Protein AF-A0A852TVV7-F1 (afdb_monomer_lite)

Organism: NCBI:txid687207

Structure (mmCIF, N/CA/C/O backbone):
data_AF-A0A852TVV7-F1
#
_entry.id   AF-A0A852TVV7-F1
#
loop_
_atom_site.group_PDB
_atom_site.id
_atom_site.type_symbol
_atom_site.label_atom_id
_atom_site.label_alt_id
_atom_site.label_comp_id
_atom_site.label_asym_id
_atom_site.label_entity_id
_atom_site.label_seq_id
_atom_site.pdbx_PDB_ins_code
_atom_site.Cartn_x
_atom_site.Cartn_y
_atom_site.Cartn_z
_atom_site.occupancy
_atom_site.B_iso_or_equiv
_atom_site.auth_seq_id
_atom_site.auth_comp_id
_atom_site.auth_asym_id
_atom_site.auth_atom_id
_atom_site.pdbx_PDB_model_num
ATOM 1 N N . MET A 1 1 ? 0.464 10.307 33.528 1.00 54.81 1 MET A N 1
ATOM 2 C CA . MET A 1 1 ? 0.464 10.301 32.051 1.00 54.81 1 MET A CA 1
ATOM 3 C C . MET A 1 1 ? -0.877 9.767 31.585 1.00 54.81 1 MET A C 1
ATOM 5 O O . MET A 1 1 ? -1.175 8.625 31.907 1.00 54.81 1 MET A O 1
ATOM 9 N N . SER A 1 2 ? -1.679 10.564 30.884 1.00 69.50 2 SER A N 1
ATOM 10 C CA . SER A 1 2 ? -2.879 10.058 30.203 1.00 69.50 2 SER A CA 1
ATOM 11 C C . SER A 1 2 ? -2.485 9.553 28.816 1.00 69.50 2 SER A C 1
ATOM 13 O O . SER A 1 2 ? -1.662 10.186 28.153 1.00 69.50 2 SER A O 1
ATOM 15 N N . ALA A 1 3 ? -3.024 8.408 28.398 1.00 77.69 3 ALA A N 1
ATOM 16 C CA . ALA A 1 3 ? -2.823 7.897 27.047 1.00 77.69 3 ALA A CA 1
ATOM 17 C C . ALA A 1 3 ? -3.586 8.771 26.040 1.00 77.69 3 ALA A C 1
ATOM 19 O O . ALA A 1 3 ? -4.699 9.213 26.324 1.00 77.69 3 ALA A O 1
ATOM 20 N N . GLN A 1 4 ? -2.978 9.025 24.882 1.00 78.44 4 GLN A N 1
ATOM 21 C CA . GLN A 1 4 ? -3.667 9.665 23.763 1.00 78.44 4 GLN A CA 1
ATOM 22 C C . GLN A 1 4 ? -4.663 8.670 23.142 1.00 78.44 4 GLN A C 1
ATOM 24 O O . GLN A 1 4 ? -4.359 7.472 23.112 1.00 78.44 4 GLN A O 1
ATOM 29 N N . PRO A 1 5 ? -5.828 9.132 22.654 1.00 82.81 5 PRO A N 1
ATOM 30 C CA . PRO A 1 5 ? -6.754 8.273 21.929 1.00 82.81 5 PRO A CA 1
ATOM 31 C C . PRO A 1 5 ? -6.090 7.748 20.651 1.00 82.81 5 PRO A C 1
ATOM 33 O O . PRO A 1 5 ? -5.390 8.484 19.953 1.00 82.81 5 PRO A O 1
ATOM 36 N N . VAL A 1 6 ? -6.285 6.461 20.369 1.00 86.06 6 VAL A N 1
ATOM 37 C CA . VAL A 1 6 ? -5.860 5.849 19.106 1.00 86.06 6 VAL A CA 1
ATOM 38 C C . VAL A 1 6 ? -6.893 6.136 18.012 1.00 86.06 6 VAL A C 1
ATOM 40 O O . VAL A 1 6 ? -8.076 6.241 18.333 1.00 86.06 6 VAL A O 1
ATOM 43 N N . PRO A 1 7 ? -6.476 6.258 16.740 1.00 88.81 7 PRO A N 1
ATOM 44 C CA . PRO A 1 7 ? -7.407 6.439 15.632 1.00 88.81 7 PRO A CA 1
ATOM 45 C C . PRO A 1 7 ? -8.342 5.239 15.472 1.00 88.81 7 PRO A C 1
ATOM 47 O O . PRO A 1 7 ? -7.911 4.093 15.616 1.00 88.81 7 PRO A O 1
ATOM 50 N N . ASP A 1 8 ? -9.591 5.494 15.085 1.00 87.81 8 ASP A N 1
ATOM 51 C CA . ASP A 1 8 ? -10.612 4.446 14.940 1.00 87.81 8 ASP A CA 1
ATOM 52 C C . ASP A 1 8 ? -10.242 3.405 13.876 1.00 87.81 8 ASP A C 1
ATOM 54 O O . ASP A 1 8 ? -10.507 2.217 14.042 1.00 87.81 8 ASP A O 1
ATOM 58 N N . TRP A 1 9 ? -9.545 3.820 12.814 1.00 90.69 9 TRP A N 1
ATOM 59 C CA . TRP A 1 9 ? -9.098 2.917 11.750 1.00 90.69 9 TRP A CA 1
ATOM 60 C C . TRP A 1 9 ? -8.033 1.906 12.190 1.00 90.69 9 TRP A C 1
ATOM 62 O O . TRP A 1 9 ? -7.721 0.985 11.435 1.00 90.69 9 TRP A O 1
ATOM 72 N N . LEU A 1 10 ? -7.465 2.043 13.395 1.00 90.38 10 LEU A N 1
ATOM 73 C CA . LEU A 1 10 ? -6.536 1.055 13.948 1.00 90.38 10 LEU A CA 1
ATOM 74 C C . LEU A 1 10 ? -7.250 -0.264 14.294 1.00 90.38 10 LEU A C 1
ATOM 76 O O . LEU A 1 10 ? -6.608 -1.311 14.374 1.00 90.38 10 LEU A O 1
ATOM 80 N N . VAL A 1 11 ? -8.571 -0.216 14.495 1.00 90.25 11 VAL A N 1
ATOM 81 C CA . VAL A 1 11 ? -9.415 -1.388 14.727 1.00 90.25 11 VAL A CA 1
ATOM 82 C C . VAL A 1 11 ? -10.170 -1.702 13.433 1.00 90.25 11 VAL A C 1
ATOM 84 O O . VAL A 1 11 ? -11.026 -0.918 13.023 1.00 90.25 11 VAL A O 1
ATOM 87 N N . PRO A 1 12 ? -9.872 -2.824 12.757 1.00 89.38 12 PRO A N 1
ATOM 88 C CA . PRO A 1 12 ? -10.536 -3.148 11.505 1.00 89.38 12 PRO A CA 1
ATOM 89 C C . PRO A 1 12 ? -12.023 -3.484 11.718 1.00 89.38 12 PRO A C 1
ATOM 91 O O . PRO A 1 12 ? -12.371 -4.114 12.723 1.00 89.38 12 PRO A O 1
ATOM 94 N N . PRO A 1 13 ? -12.903 -3.120 10.764 1.00 92.12 13 PRO A N 1
ATOM 95 C CA . PRO A 1 13 ? -14.281 -3.592 10.735 1.00 92.12 13 PRO A CA 1
ATOM 96 C C . PRO A 1 13 ? -14.352 -5.128 10.696 1.00 92.12 13 PRO A C 1
ATOM 98 O O . PRO A 1 13 ? -13.431 -5.759 10.171 1.00 92.12 13 PRO A O 1
ATOM 101 N N . PRO A 1 14 ? -15.452 -5.747 11.167 1.00 93.19 14 PRO A N 1
ATOM 102 C CA . PRO A 1 14 ? -15.617 -7.204 11.142 1.00 93.19 14 PRO A CA 1
ATOM 103 C C . PRO A 1 14 ? -15.463 -7.824 9.746 1.00 93.19 14 PRO A C 1
ATOM 105 O O . PRO A 1 14 ? -14.847 -8.877 9.612 1.00 93.19 14 PRO A O 1
ATOM 108 N N . ASP A 1 15 ? -15.968 -7.139 8.716 1.00 94.25 15 ASP A N 1
ATOM 109 C CA . ASP A 1 15 ? -15.887 -7.568 7.312 1.00 94.25 15 ASP A CA 1
ATOM 110 C C . ASP A 1 15 ? -14.629 -7.037 6.591 1.00 94.25 15 ASP A C 1
ATOM 112 O O . ASP A 1 15 ? -14.444 -7.246 5.391 1.00 94.25 15 ASP A O 1
ATOM 116 N N . GLY A 1 16 ? -13.745 -6.353 7.326 1.00 94.62 16 GLY A N 1
ATOM 117 C CA . GLY A 1 16 ? -12.567 -5.675 6.798 1.00 94.62 16 GLY A CA 1
ATOM 118 C C . GLY A 1 16 ? -12.875 -4.347 6.101 1.00 94.62 16 GLY A C 1
ATOM 119 O O . GLY A 1 16 ? -14.021 -3.940 5.926 1.00 94.62 16 GLY A O 1
ATOM 120 N N . PHE A 1 17 ? -11.810 -3.650 5.708 1.00 94.81 17 PHE A N 1
ATOM 121 C CA . PHE A 1 17 ? -11.896 -2.400 4.959 1.00 94.81 17 PHE A CA 1
ATOM 122 C C . PHE A 1 17 ? -12.186 -2.645 3.475 1.00 94.81 17 PHE A C 1
ATOM 124 O O . PHE A 1 17 ? -11.590 -3.505 2.811 1.00 94.81 17 PHE A O 1
ATOM 131 N N . THR A 1 18 ? -13.061 -1.822 2.919 1.00 94.31 18 THR A N 1
ATOM 132 C CA . THR A 1 18 ? -13.318 -1.725 1.483 1.00 94.31 18 THR A CA 1
ATOM 133 C C . THR A 1 18 ? -12.357 -0.734 0.818 1.00 94.31 18 THR A C 1
ATOM 135 O O . THR A 1 18 ? -11.528 -0.101 1.474 1.00 94.31 18 THR A O 1
ATOM 138 N N . ALA A 1 19 ? -12.412 -0.634 -0.513 1.00 92.38 19 ALA A N 1
ATOM 139 C CA . ALA A 1 19 ? -11.660 0.393 -1.233 1.00 92.38 19 ALA A CA 1
ATOM 140 C C . ALA A 1 19 ? -12.193 1.801 -0.913 1.00 92.38 19 ALA A C 1
ATOM 142 O O . ALA A 1 19 ? -11.400 2.688 -0.621 1.00 92.38 19 ALA A O 1
ATOM 143 N N . ASP A 1 20 ? -13.518 1.965 -0.870 1.00 93.88 20 ASP A N 1
ATOM 144 C CA . ASP A 1 20 ? -14.176 3.244 -0.575 1.00 93.88 20 ASP A CA 1
ATOM 145 C C . ASP A 1 20 ? -13.861 3.763 0.835 1.00 93.88 20 ASP A C 1
ATOM 147 O O . ASP A 1 20 ? -13.833 4.974 1.057 1.00 93.88 20 ASP A O 1
ATOM 151 N N . ASP A 1 21 ? -13.618 2.865 1.796 1.00 92.69 21 ASP A N 1
ATOM 152 C CA . ASP A 1 21 ? -13.190 3.266 3.138 1.00 92.69 21 ASP A CA 1
ATOM 153 C C . ASP A 1 21 ? -11.832 3.971 3.082 1.00 92.69 21 ASP A C 1
ATOM 155 O O . ASP A 1 21 ? -11.652 5.012 3.710 1.00 92.69 21 ASP A O 1
ATOM 159 N N . LEU A 1 2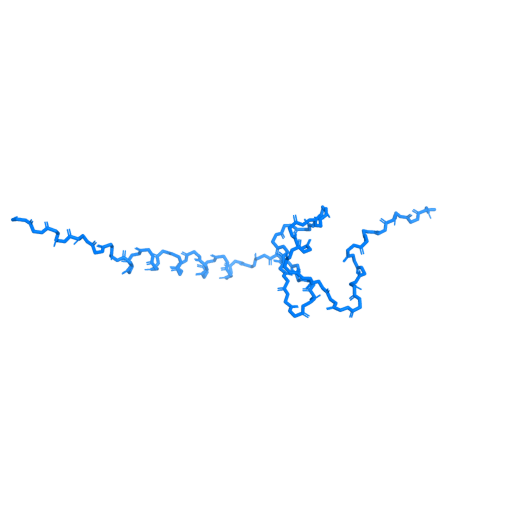2 ? -10.895 3.461 2.274 1.00 91.81 22 LEU A N 1
ATOM 160 C CA . LEU A 1 22 ? -9.548 4.022 2.142 1.00 91.81 22 LEU A CA 1
ATOM 161 C C . LEU A 1 22 ? -9.569 5.482 1.657 1.00 91.81 22 LEU A C 1
ATOM 163 O O . LEU A 1 22 ? -8.745 6.276 2.101 1.00 91.81 22 LEU A O 1
ATOM 167 N N . ASP A 1 23 ? -10.536 5.842 0.809 1.00 89.62 23 ASP A N 1
ATOM 168 C CA . ASP A 1 23 ? -10.715 7.206 0.293 1.00 89.62 23 ASP A CA 1
ATOM 169 C C . ASP A 1 23 ? -11.298 8.182 1.332 1.00 89.62 23 ASP A C 1
ATOM 171 O O . ASP A 1 23 ? -11.203 9.400 1.168 1.00 89.62 23 ASP A O 1
ATOM 175 N N . ARG A 1 24 ? -11.935 7.664 2.390 1.00 90.94 24 ARG A N 1
ATOM 176 C CA . ARG A 1 24 ? -12.663 8.455 3.399 1.00 90.94 24 ARG A CA 1
ATOM 177 C C . ARG A 1 24 ? -11.970 8.497 4.757 1.00 90.94 24 ARG A C 1
ATOM 179 O O . ARG A 1 24 ? -12.287 9.373 5.561 1.00 90.94 24 ARG A O 1
ATOM 186 N N . LEU A 1 25 ? -11.071 7.552 5.032 1.00 92.00 25 LEU A N 1
ATOM 187 C CA . LEU A 1 25 ? -10.386 7.446 6.314 1.00 92.00 25 LEU A CA 1
ATOM 188 C C . LEU A 1 25 ? -9.482 8.667 6.565 1.00 92.00 25 LEU A C 1
ATOM 190 O O . LEU A 1 25 ? -8.576 8.939 5.772 1.00 92.00 25 LEU A O 1
ATOM 194 N N . PRO A 1 26 ? -9.692 9.400 7.674 1.00 89.75 26 PRO A N 1
ATOM 195 C CA . PRO A 1 26 ? -8.880 10.561 7.995 1.00 89.75 26 PRO A CA 1
ATOM 196 C C . PRO A 1 26 ? -7.497 10.139 8.497 1.00 89.75 26 PRO A C 1
ATOM 198 O O . PRO A 1 26 ? -7.336 9.099 9.141 1.00 89.75 26 PRO A O 1
ATOM 201 N N . ASP A 1 27 ? -6.504 10.987 8.237 1.00 89.69 27 ASP A N 1
ATOM 202 C CA . ASP A 1 27 ? -5.166 10.906 8.835 1.00 89.69 27 ASP A CA 1
ATOM 203 C C . ASP A 1 27 ? -4.451 9.554 8.651 1.00 89.69 27 ASP A C 1
ATOM 205 O O . ASP A 1 27 ? -3.648 9.134 9.490 1.00 89.69 27 ASP A O 1
ATOM 209 N N . LEU A 1 28 ? -4.718 8.861 7.538 1.00 91.44 28 LEU A N 1
ATOM 210 C CA . LEU A 1 28 ? -3.974 7.658 7.186 1.00 91.44 28 LEU A CA 1
ATOM 211 C C . LEU A 1 28 ? -2.501 7.984 6.908 1.00 91.44 28 LEU A C 1
ATOM 213 O O . LEU A 1 28 ? -2.195 8.977 6.235 1.00 91.44 28 LEU A O 1
ATOM 217 N N . PRO A 1 29 ? -1.566 7.118 7.341 1.00 90.88 29 PRO A N 1
ATOM 218 C CA . PRO A 1 29 ? -0.182 7.220 6.920 1.00 90.88 29 PRO A CA 1
ATOM 219 C C . PRO A 1 29 ? -0.063 7.269 5.385 1.00 90.88 29 PRO A C 1
ATOM 221 O O . PRO A 1 29 ? -0.803 6.570 4.679 1.00 90.88 29 PRO A O 1
ATOM 224 N N . PRO A 1 30 ? 0.886 8.046 4.836 1.00 88.06 30 PRO A N 1
ATOM 225 C CA . PRO A 1 30 ? 1.125 8.078 3.401 1.00 88.06 30 PRO A CA 1
ATOM 226 C C . PRO A 1 30 ? 1.382 6.680 2.837 1.00 88.06 30 PRO A C 1
ATOM 228 O O . PRO A 1 30 ? 2.038 5.852 3.471 1.00 88.06 30 PRO A O 1
ATOM 231 N N . HIS A 1 31 ? 0.905 6.441 1.616 1.00 89.31 31 HIS A N 1
ATOM 232 C CA . HIS A 1 31 ? 1.050 5.154 0.930 1.00 89.31 31 HIS A CA 1
ATOM 233 C C . HIS A 1 31 ? 0.435 3.963 1.689 1.00 89.31 31 HIS A C 1
ATOM 235 O O . HIS A 1 31 ? 0.927 2.840 1.568 1.00 89.31 31 HIS A O 1
ATOM 241 N N . THR A 1 32 ? -0.641 4.193 2.447 1.00 94.06 32 THR A N 1
ATOM 242 C CA . THR A 1 32 ? -1.465 3.099 2.975 1.00 94.06 32 THR A CA 1
ATOM 243 C C . THR A 1 32 ? -2.130 2.357 1.820 1.00 94.06 32 THR A C 1
ATOM 245 O O . THR A 1 32 ? -2.663 2.962 0.892 1.00 94.06 32 THR A O 1
ATOM 248 N N . GLN A 1 33 ? -2.083 1.032 1.874 1.00 93.62 33 GLN A N 1
ATOM 249 C CA . GLN A 1 33 ? -2.724 0.146 0.915 1.00 93.62 33 GLN A CA 1
ATOM 250 C C . GLN A 1 33 ? -3.746 -0.731 1.621 1.00 93.62 33 GLN A C 1
ATOM 252 O O . GLN A 1 33 ? -3.622 -1.019 2.809 1.00 93.62 33 GLN A O 1
ATOM 257 N N . ARG A 1 34 ? -4.728 -1.199 0.856 1.00 93.88 34 ARG A N 1
ATOM 258 C CA . ARG A 1 34 ? -5.727 -2.160 1.315 1.00 93.88 34 ARG A CA 1
ATOM 259 C C . ARG A 1 34 ? -5.517 -3.495 0.612 1.00 93.88 34 ARG A C 1
ATOM 261 O O . ARG A 1 34 ? -5.698 -3.583 -0.604 1.00 93.88 34 ARG A O 1
ATOM 268 N N . ILE A 1 35 ? -5.188 -4.528 1.379 1.00 94.06 35 ILE A N 1
ATOM 269 C CA . ILE A 1 35 ? -5.002 -5.901 0.893 1.00 94.06 35 ILE A CA 1
ATOM 270 C C . ILE A 1 35 ? -5.914 -6.804 1.716 1.00 94.06 35 ILE A C 1
ATOM 272 O O . ILE A 1 35 ? -5.821 -6.811 2.938 1.00 94.06 35 ILE A O 1
ATOM 276 N N . ASP A 1 36 ? -6.828 -7.512 1.049 1.00 92.25 36 ASP A N 1
ATOM 277 C CA . ASP A 1 36 ? -7.742 -8.484 1.670 1.00 92.25 36 ASP A CA 1
ATOM 278 C C . ASP A 1 36 ? -8.476 -7.962 2.921 1.00 92.25 36 ASP A C 1
ATOM 280 O O . ASP A 1 36 ? -8.579 -8.636 3.940 1.00 92.25 36 ASP A O 1
ATOM 284 N N . GLY A 1 37 ? -8.957 -6.716 2.870 1.00 92.44 37 GLY A N 1
ATOM 285 C CA . GLY A 1 37 ? -9.672 -6.089 3.988 1.00 92.44 37 GLY A CA 1
ATOM 286 C C . GLY A 1 37 ? -8.778 -5.527 5.100 1.00 92.44 37 GLY A C 1
ATOM 287 O O . GLY A 1 37 ? -9.286 -4.908 6.029 1.00 92.44 37 GLY A O 1
ATOM 288 N N . SER A 1 38 ? -7.458 -5.682 5.000 1.00 92.38 38 SER A N 1
ATOM 289 C CA . SER A 1 38 ? -6.483 -5.162 5.964 1.00 92.38 38 SER A CA 1
ATOM 290 C C . SER A 1 38 ? -5.752 -3.930 5.431 1.00 92.38 38 SER A C 1
ATOM 292 O O . SER A 1 38 ? -5.444 -3.842 4.239 1.00 92.38 38 SER A O 1
ATOM 294 N N . LEU A 1 39 ? -5.430 -2.994 6.329 1.00 94.25 39 LEU A N 1
ATOM 295 C CA . LEU A 1 39 ? -4.562 -1.858 6.020 1.00 94.25 39 LEU A CA 1
ATOM 296 C C . LEU A 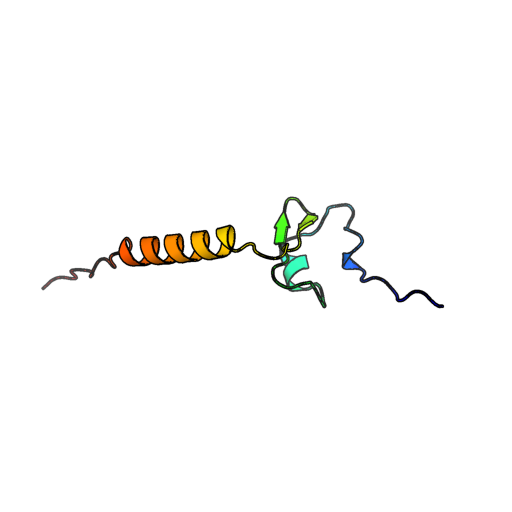1 39 ? -3.092 -2.265 6.143 1.00 94.25 39 LEU A C 1
ATOM 298 O O . LEU A 1 39 ? -2.662 -2.813 7.158 1.00 94.25 39 LEU A O 1
ATOM 302 N N . VAL A 1 40 ? -2.320 -1.973 5.102 1.00 93.44 40 VAL A N 1
ATOM 303 C CA . VAL A 1 40 ? -0.879 -2.210 5.026 1.00 93.44 40 VAL A CA 1
ATOM 304 C C . VAL A 1 40 ? -0.174 -0.874 4.863 1.00 93.44 40 VAL A C 1
ATOM 306 O O . VAL A 1 40 ? -0.455 -0.112 3.938 1.00 93.44 40 VAL A O 1
ATOM 309 N N . PHE A 1 41 ? 0.766 -0.602 5.763 1.00 91.62 41 PHE A N 1
ATOM 310 C CA . PHE A 1 41 ? 1.521 0.645 5.788 1.00 91.62 41 PHE A CA 1
ATOM 311 C C . PHE A 1 41 ? 2.888 0.467 5.140 1.00 91.62 41 PHE A C 1
ATOM 313 O O . PHE A 1 41 ? 3.543 -0.570 5.286 1.00 91.62 41 PHE A O 1
ATOM 320 N N . ALA A 1 42 ? 3.340 1.504 4.442 1.00 90.00 42 ALA A N 1
ATOM 321 C CA . ALA A 1 42 ? 4.664 1.500 3.853 1.00 90.00 42 ALA A CA 1
ATOM 322 C C . ALA A 1 42 ? 5.751 1.444 4.940 1.00 90.00 42 ALA A C 1
ATOM 324 O O . ALA A 1 42 ? 5.771 2.230 5.886 1.00 90.00 42 ALA A O 1
ATOM 325 N N . SER A 1 43 ? 6.697 0.525 4.767 1.00 85.12 43 SER A N 1
ATOM 326 C CA . SER A 1 43 ? 7.957 0.523 5.511 1.00 85.12 43 SER A CA 1
ATOM 327 C C . SER A 1 43 ? 8.946 1.504 4.862 1.00 85.12 43 SER A C 1
ATOM 329 O O . SER A 1 43 ? 8.855 1.729 3.648 1.00 85.12 43 SER A O 1
ATOM 331 N N . PRO A 1 44 ? 9.921 2.067 5.605 1.00 88.12 44 PRO A N 1
ATOM 332 C CA . PRO A 1 44 ? 10.987 2.868 5.012 1.00 88.12 44 PRO A CA 1
ATOM 333 C C . PRO A 1 44 ? 11.650 2.162 3.821 1.00 88.12 44 PRO A C 1
ATOM 335 O O . PRO A 1 44 ? 12.111 1.020 3.920 1.00 88.12 44 PRO A O 1
ATOM 338 N N . GLN A 1 45 ? 11.708 2.846 2.676 1.00 89.12 45 GLN A N 1
ATOM 339 C CA . GLN A 1 45 ? 12.271 2.271 1.459 1.00 89.12 45 GLN A CA 1
ATOM 340 C C . GLN A 1 45 ? 13.799 2.194 1.552 1.00 89.12 45 GLN A C 1
ATOM 342 O O . GLN A 1 45 ? 14.489 3.194 1.744 1.00 89.12 45 GLN A O 1
ATOM 347 N N . LYS A 1 46 ? 14.344 0.985 1.385 1.00 92.81 46 LYS A N 1
ATOM 348 C CA . LYS A 1 46 ? 15.796 0.758 1.343 1.00 92.81 46 LYS A CA 1
ATOM 349 C C . LYS A 1 46 ? 16.387 1.260 0.025 1.00 92.81 46 LYS A C 1
ATOM 351 O O . LYS A 1 46 ? 15.706 1.273 -0.999 1.00 92.81 46 LYS A O 1
ATOM 356 N N . LEU A 1 47 ? 17.691 1.551 0.020 1.00 95.44 47 LEU A N 1
ATOM 357 C CA . LEU A 1 47 ? 18.417 1.980 -1.184 1.00 95.44 47 LEU A CA 1
ATOM 358 C C . LEU A 1 47 ? 18.206 1.031 -2.374 1.00 95.44 47 LEU A C 1
ATOM 360 O O . LEU A 1 47 ? 17.954 1.489 -3.483 1.00 95.44 47 LEU A O 1
ATOM 364 N N . PHE A 1 48 ? 18.234 -0.284 -2.132 1.00 95.19 48 PHE A N 1
ATOM 365 C CA . PHE A 1 48 ? 17.960 -1.287 -3.165 1.00 95.19 48 PHE A CA 1
ATOM 366 C C . PHE A 1 48 ? 16.566 -1.126 -3.795 1.00 95.19 48 PHE A C 1
ATOM 368 O O . PHE A 1 48 ? 16.441 -1.184 -5.016 1.00 95.19 48 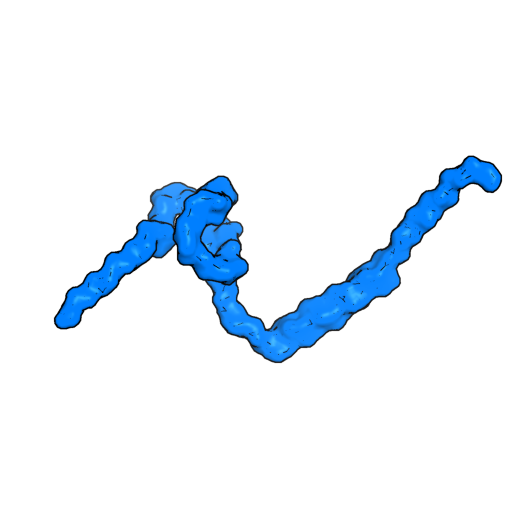PHE A O 1
ATOM 375 N N . HIS A 1 49 ? 15.527 -0.885 -2.985 1.00 92.94 49 HIS A N 1
ATOM 376 C CA . HIS A 1 49 ? 14.163 -0.677 -3.477 1.00 92.94 49 HIS A CA 1
ATOM 377 C C . HIS A 1 49 ? 14.084 0.586 -4.342 1.00 92.94 49 HIS A C 1
ATOM 379 O O . HIS A 1 49 ? 13.600 0.524 -5.470 1.00 92.94 49 HIS A O 1
ATOM 385 N N . MET A 1 50 ? 14.636 1.703 -3.855 1.00 94.25 50 MET A N 1
ATOM 386 C CA . MET A 1 50 ? 14.649 2.971 -4.593 1.00 94.25 50 MET A CA 1
ATOM 387 C C . MET A 1 50 ? 15.383 2.846 -5.934 1.00 94.25 50 MET A C 1
ATOM 389 O O . MET A 1 50 ? 14.863 3.273 -6.964 1.00 94.25 50 MET A O 1
ATOM 393 N N . LEU A 1 51 ? 16.562 2.211 -5.943 1.00 97.31 51 LEU A N 1
ATOM 394 C CA . LEU A 1 51 ? 17.345 2.007 -7.162 1.00 97.31 51 LEU A CA 1
ATOM 395 C C . LEU A 1 51 ? 16.617 1.093 -8.157 1.00 97.31 51 LEU A C 1
ATOM 397 O O . LEU A 1 51 ? 16.582 1.390 -9.350 1.00 97.31 51 LEU A O 1
ATOM 401 N N . THR A 1 52 ? 15.996 0.017 -7.668 1.00 97.62 52 THR A N 1
ATOM 402 C CA . THR A 1 52 ? 15.228 -0.920 -8.500 1.00 97.62 52 THR A CA 1
ATOM 403 C C . THR A 1 52 ? 14.054 -0.219 -9.179 1.00 97.62 52 THR A C 1
ATOM 405 O O . THR A 1 52 ? 13.924 -0.298 -10.398 1.00 97.62 52 THR A O 1
ATOM 408 N N . VAL A 1 53 ? 13.233 0.516 -8.418 1.00 95.88 53 VAL A N 1
ATOM 409 C CA . VAL A 1 53 ? 12.088 1.269 -8.959 1.00 95.88 53 VAL A CA 1
ATOM 410 C C . VAL A 1 53 ? 12.554 2.326 -9.962 1.00 95.88 53 VAL A C 1
ATOM 412 O O . VAL A 1 53 ? 11.946 2.477 -11.023 1.00 95.88 53 VAL A O 1
ATOM 415 N N . HIS A 1 54 ? 13.654 3.024 -9.667 1.00 97.00 54 HIS A N 1
ATOM 416 C CA . HIS A 1 54 ? 14.216 4.034 -10.558 1.00 97.00 54 HIS A CA 1
ATOM 417 C C . HIS A 1 54 ? 14.660 3.444 -11.905 1.00 97.00 54 HIS A C 1
ATOM 419 O O . HIS A 1 54 ? 14.208 3.906 -12.955 1.00 97.00 54 HIS A O 1
ATOM 425 N N . LEU A 1 55 ? 15.510 2.411 -11.888 1.00 98.06 55 LEU A N 1
ATOM 426 C CA . LEU A 1 55 ? 16.038 1.786 -13.105 1.00 98.06 55 LEU A CA 1
ATOM 427 C C . LEU A 1 55 ? 14.938 1.088 -13.914 1.00 98.06 55 LEU A C 1
ATOM 429 O O . LEU A 1 55 ? 14.898 1.232 -15.136 1.00 98.06 55 LEU A O 1
ATOM 433 N N . LEU A 1 56 ? 14.004 0.404 -13.243 1.00 97.69 56 LEU A N 1
ATOM 434 C CA . LEU A 1 56 ? 12.839 -0.196 -13.894 1.00 97.69 56 LEU A CA 1
ATOM 435 C C . LEU A 1 56 ? 11.986 0.873 -14.585 1.00 97.69 56 LEU A C 1
ATOM 437 O O . LEU A 1 56 ? 11.637 0.732 -15.755 1.00 97.69 56 LEU A O 1
ATOM 441 N N . GLY A 1 57 ? 11.693 1.972 -13.887 1.00 96.81 57 GLY A N 1
ATOM 442 C CA . GLY A 1 57 ? 10.928 3.083 -14.443 1.00 96.81 57 GLY A CA 1
ATOM 443 C C . GLY A 1 57 ? 11.615 3.744 -15.640 1.00 96.81 57 GLY A C 1
ATOM 444 O O . GLY A 1 57 ? 10.930 4.145 -16.579 1.00 96.81 57 GLY A O 1
ATOM 445 N N . GLN A 1 58 ? 12.947 3.854 -15.639 1.00 97.31 58 GLN A N 1
ATOM 446 C CA . GLN A 1 58 ? 13.691 4.331 -16.809 1.00 97.31 58 GLN A CA 1
ATOM 447 C C . GLN A 1 58 ? 13.580 3.359 -17.991 1.00 97.31 58 GLN A C 1
ATOM 449 O O . GLN A 1 58 ? 13.236 3.780 -19.096 1.00 97.31 58 GLN A O 1
ATOM 454 N N . GLY A 1 59 ? 13.812 2.064 -17.758 1.0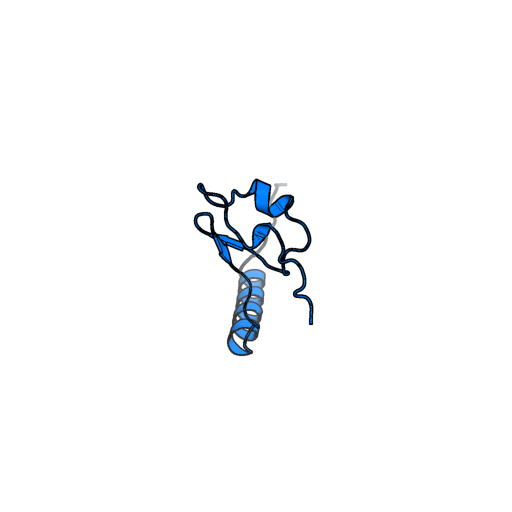0 96.44 59 GLY A N 1
ATOM 455 C CA . GLY A 1 59 ? 13.737 1.041 -18.802 1.00 96.44 59 GLY A CA 1
ATOM 456 C C . GLY A 1 59 ? 12.355 0.960 -19.451 1.00 96.44 59 GLY A C 1
ATOM 457 O O . GLY A 1 59 ? 12.253 0.931 -20.675 1.00 96.44 59 GLY A O 1
ATOM 458 N N . LEU A 1 60 ? 11.285 1.012 -18.650 1.00 95.69 60 LEU A N 1
ATOM 459 C CA . LEU A 1 60 ? 9.907 0.998 -19.153 1.00 95.69 60 LEU A CA 1
ATOM 460 C C . LEU A 1 60 ? 9.595 2.211 -20.040 1.00 95.69 60 LEU A C 1
ATOM 462 O O . LEU A 1 60 ? 8.973 2.052 -21.089 1.00 95.69 60 LEU A O 1
ATOM 466 N N . ARG A 1 61 ? 10.057 3.411 -19.668 1.00 93.44 61 ARG A N 1
ATOM 467 C CA . ARG A 1 61 ? 9.879 4.622 -20.492 1.00 93.44 61 ARG A CA 1
ATOM 468 C C . ARG A 1 61 ? 10.621 4.531 -21.820 1.00 93.44 61 ARG A C 1
ATOM 470 O O . ARG A 1 61 ? 10.095 4.981 -22.828 1.00 93.44 61 ARG A O 1
ATOM 477 N N . ALA A 1 62 ? 11.823 3.956 -21.822 1.00 93.12 62 ALA A N 1
ATOM 478 C CA . ALA A 1 62 ? 12.598 3.760 -23.043 1.00 93.12 62 ALA A CA 1
ATOM 479 C C . ALA A 1 62 ? 11.988 2.677 -23.953 1.00 93.12 62 ALA A C 1
ATOM 481 O O . ALA A 1 62 ? 12.003 2.816 -25.175 1.00 93.12 62 ALA A O 1
ATOM 482 N N . ALA A 1 63 ? 11.443 1.608 -23.364 1.00 92.44 63 ALA A N 1
ATOM 483 C CA . ALA A 1 63 ? 10.812 0.509 -24.093 1.00 92.44 63 ALA A CA 1
ATOM 484 C C . ALA A 1 63 ? 9.453 0.900 -24.690 1.00 92.44 63 ALA A C 1
ATOM 486 O O . ALA A 1 63 ? 9.076 0.405 -25.755 1.00 92.44 63 ALA A O 1
ATOM 487 N N 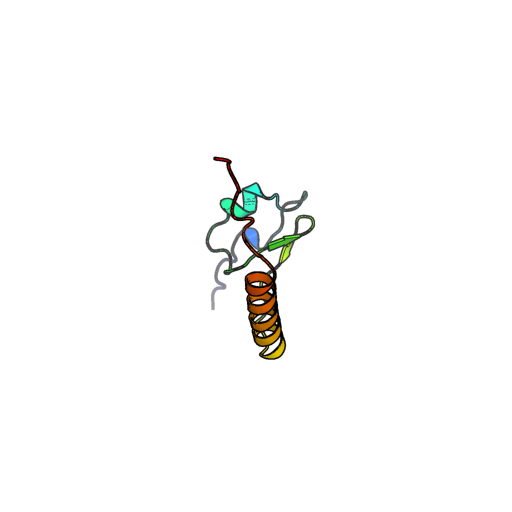. PHE A 1 64 ? 8.718 1.797 -24.030 1.00 87.75 64 PH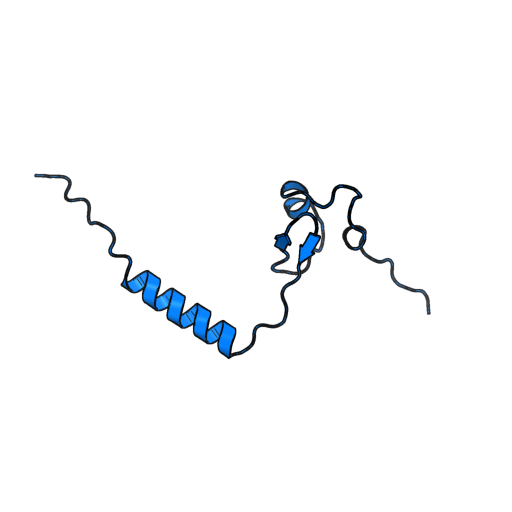E A N 1
ATOM 488 C CA . PHE A 1 64 ? 7.473 2.323 -24.564 1.00 87.75 64 PHE A CA 1
ATOM 489 C C . PHE A 1 64 ? 7.759 3.306 -25.708 1.00 87.75 64 PHE A C 1
ATOM 491 O O . PHE A 1 64 ? 7.935 4.505 -25.504 1.00 87.75 64 PHE A O 1
ATOM 498 N N . ARG A 1 65 ? 7.780 2.800 -26.945 1.00 72.12 65 ARG A N 1
ATOM 499 C CA . ARG A 1 65 ? 7.654 3.655 -28.130 1.00 72.12 65 ARG A CA 1
ATOM 500 C C . ARG A 1 65 ? 6.179 4.018 -28.286 1.00 72.12 65 ARG A C 1
ATOM 502 O O . ARG A 1 65 ? 5.381 3.104 -28.506 1.00 72.12 65 ARG A O 1
ATOM 509 N N . PRO A 1 66 ? 5.789 5.305 -28.224 1.00 68.50 66 PRO A N 1
ATOM 510 C CA . PRO A 1 66 ? 4.475 5.677 -28.710 1.00 68.50 66 PRO A CA 1
ATOM 511 C C . PRO A 1 66 ? 4.413 5.235 -30.170 1.00 68.50 66 PRO A C 1
ATOM 513 O O . PRO A 1 66 ? 5.294 5.568 -30.968 1.00 68.50 66 PRO A O 1
ATOM 516 N N . VAL A 1 67 ? 3.406 4.437 -30.517 1.00 69.44 67 VAL A N 1
ATOM 517 C CA . VAL A 1 67 ? 3.066 4.241 -31.921 1.00 69.44 67 VAL A CA 1
ATOM 518 C C . VAL A 1 67 ? 2.700 5.634 -32.414 1.00 69.44 67 VAL A C 1
ATOM 520 O O . VAL A 1 67 ? 1.638 6.151 -32.073 1.00 69.44 67 VAL A O 1
ATOM 523 N N . CYS A 1 68 ? 3.600 6.284 -33.157 1.00 64.31 68 CYS A N 1
ATOM 524 C CA . CYS A 1 68 ? 3.191 7.381 -34.015 1.00 64.31 68 CYS A CA 1
ATOM 525 C C . CYS A 1 68 ? 2.117 6.773 -34.905 1.00 64.31 68 CYS A C 1
ATOM 527 O O . CYS A 1 68 ? 2.423 5.921 -35.739 1.00 64.31 68 CYS A O 1
ATOM 529 N N . GLY A 1 69 ? 0.857 7.115 -34.648 1.00 62.41 69 GLY A N 1
ATOM 530 C CA . GLY A 1 69 ? -0.231 6.703 -35.507 1.00 62.41 69 GLY A CA 1
ATOM 531 C C . GLY A 1 69 ? 0.091 7.229 -36.894 1.00 62.41 69 GLY A C 1
ATOM 532 O O . GLY A 1 69 ? -0.036 8.424 -37.145 1.00 62.41 69 GLY A O 1
ATOM 533 N N . CYS A 1 70 ? 0.536 6.350 -37.787 1.00 59.53 70 CYS A N 1
ATOM 534 C CA . CYS A 1 70 ? 0.465 6.596 -39.213 1.00 59.53 70 CYS A CA 1
ATOM 535 C C . CYS A 1 70 ? -1.026 6.619 -39.574 1.00 59.53 70 CYS A C 1
ATOM 537 O O . CYS A 1 70 ? -1.589 5.629 -40.027 1.00 59.53 70 CYS A O 1
ATOM 539 N N . GLY A 1 71 ? -1.682 7.744 -39.290 1.00 59.56 71 GLY A N 1
ATOM 540 C CA . GLY A 1 71 ? -2.942 8.128 -39.904 1.00 59.56 71 GLY A CA 1
ATOM 541 C C . GLY A 1 71 ? -2.613 8.696 -41.274 1.00 59.56 71 GLY A C 1
ATOM 542 O O . GLY A 1 71 ? -1.980 9.744 -41.371 1.00 59.56 71 GLY A O 1
ATOM 543 N N . GLY A 1 72 ? -2.966 7.945 -42.312 1.00 61.22 72 GLY A N 1
ATOM 544 C CA . GLY A 1 72 ? -2.549 8.187 -43.682 1.00 61.22 72 GLY A CA 1
ATOM 545 C C . GLY A 1 72 ? -2.938 9.557 -44.241 1.00 61.22 72 GLY A C 1
ATOM 546 O O . GLY A 1 72 ? -4.081 10.004 -44.137 1.00 61.22 72 GLY A O 1
ATOM 547 N N . ARG A 1 73 ? -1.978 10.172 -44.922 1.00 46.56 73 ARG A N 1
ATOM 548 C CA . ARG A 1 73 ? -2.030 10.395 -46.368 1.00 46.56 73 ARG A CA 1
ATOM 549 C C . ARG A 1 73 ? -0.613 10.388 -46.917 1.00 46.56 73 ARG A C 1
ATOM 551 O O . ARG A 1 73 ? 0.278 10.878 -46.192 1.00 46.56 73 ARG A O 1
#

Foldseek 3Di:
DDDDDDAPVVDADPQADDPVCVVVRPPDAPPWDADNRDTDHDDPDDPVRVVVCVVVVVVVVVPDDPPPPCPDD

Radius of gyration: 20.59 Å; chains: 1; bounding box: 34×19×78 Å

pLDDT: mean 87.5, std 11.5, range [46.56, 98.06]

Sequence (73 aa):
MSAQPVPDWLVPPPDGFTADDLDRLPDLPPHTQRIDGSLVFASPQKLFHMLTVHLLGQGLRAAFRPVCGCGGR

Secondary structure (DSSP, 8-state):
-PPPPPPGGGS--TT---HHHHHH-TTPPTT-EEETTEEEPPPPPPHHHHHHHHHHHHHHHHH----------